Protein AF-A0A2X3IWU1-F1 (afdb_monomer_lite)

Radius of gyration: 14.86 Å; chains: 1; bounding box: 32×25×46 Å

Sequence (106 aa):
MMRVGDLPRRDVPVVTHGDPQLADVSPRALVLDAEGRPQHWQENGQRLAVHIAQESESLRHVYSALLDVPQGVLVRVTAEGHYAGTVDSALLSDALNRHQELHRND

Structure (mmCIF, N/CA/C/O backbone):
data_AF-A0A2X3IWU1-F1
#
_entry.id   AF-A0A2X3IWU1-F1
#
loop_
_atom_site.group_PDB
_atom_site.id
_atom_site.type_symbol
_atom_site.label_atom_id
_atom_site.label_alt_id
_atom_site.label_comp_id
_atom_site.label_asym_id
_atom_site.label_entity_id
_atom_site.label_seq_id
_atom_site.pdbx_PDB_ins_code
_atom_site.Cartn_x
_atom_site.Cartn_y
_atom_site.Cartn_z
_atom_site.occupancy
_atom_site.B_iso_or_equiv
_atom_site.auth_seq_id
_atom_site.auth_comp_id
_atom_site.auth_asym_id
_atom_site.auth_atom_id
_atom_site.pdbx_PDB_model_num
ATOM 1 N N . MET A 1 1 ? 9.029 -6.111 -18.929 1.00 75.69 1 MET A N 1
ATOM 2 C CA . MET A 1 1 ? 7.772 -5.545 -18.389 1.00 75.69 1 MET A CA 1
ATOM 3 C C . MET A 1 1 ? 8.022 -5.237 -16.928 1.00 75.69 1 MET A C 1
ATOM 5 O O . MET A 1 1 ? 8.422 -6.155 -16.224 1.00 75.69 1 MET A O 1
ATOM 9 N N . MET A 1 2 ? 7.866 -3.979 -16.516 1.00 87.81 2 MET A N 1
ATOM 10 C CA . MET A 1 2 ? 8.145 -3.554 -15.141 1.00 87.81 2 MET A CA 1
ATOM 11 C C . MET A 1 2 ? 7.125 -4.156 -14.165 1.00 87.81 2 MET A C 1
ATOM 13 O O . MET A 1 2 ? 5.930 -4.272 -14.481 1.00 87.81 2 MET A O 1
ATOM 17 N N . ARG A 1 3 ? 7.618 -4.560 -13.000 1.00 93.88 3 ARG A N 1
ATOM 18 C CA . ARG A 1 3 ? 6.873 -5.178 -11.906 1.00 93.88 3 ARG A CA 1
ATOM 19 C C . ARG A 1 3 ? 6.784 -4.235 -10.715 1.00 93.88 3 ARG A C 1
ATOM 21 O O . ARG A 1 3 ? 7.515 -3.256 -10.613 1.00 93.88 3 ARG A O 1
ATOM 28 N N . VAL A 1 4 ? 5.895 -4.557 -9.789 1.00 94.25 4 VAL A N 1
ATOM 29 C CA . VAL A 1 4 ? 5.702 -3.804 -8.541 1.00 94.25 4 VAL A CA 1
ATOM 30 C C . VAL A 1 4 ? 6.957 -3.811 -7.664 1.00 94.25 4 VAL A C 1
ATOM 32 O O . VAL A 1 4 ? 7.269 -2.807 -7.020 1.00 94.25 4 VAL A O 1
ATOM 35 N N . GLY A 1 5 ? 7.699 -4.922 -7.653 1.00 93.44 5 GLY A N 1
ATOM 36 C CA . GLY A 1 5 ? 8.978 -5.025 -6.947 1.00 93.44 5 GLY A CA 1
ATOM 37 C C . GLY A 1 5 ? 10.061 -4.081 -7.481 1.00 93.44 5 GLY A C 1
ATOM 38 O O . GLY A 1 5 ? 10.955 -3.710 -6.728 1.00 93.44 5 GLY A O 1
ATOM 39 N N . ASP A 1 6 ? 9.947 -3.623 -8.733 1.00 92.81 6 ASP A N 1
ATOM 40 C CA . ASP A 1 6 ? 10.912 -2.697 -9.344 1.00 92.81 6 ASP A CA 1
ATOM 41 C C . ASP A 1 6 ? 10.695 -1.238 -8.889 1.00 92.81 6 ASP A C 1
ATOM 43 O O . ASP A 1 6 ? 11.529 -0.369 -9.146 1.00 92.81 6 ASP A O 1
ATOM 47 N N . LEU A 1 7 ? 9.569 -0.944 -8.223 1.00 92.69 7 LEU A N 1
ATOM 48 C CA . LEU A 1 7 ? 9.259 0.397 -7.731 1.00 92.69 7 LEU A CA 1
ATOM 49 C C . LEU A 1 7 ? 10.116 0.760 -6.509 1.00 92.69 7 LEU A C 1
ATOM 51 O O . LEU A 1 7 ? 10.365 -0.094 -5.646 1.00 92.69 7 LEU A O 1
ATOM 55 N N . PRO A 1 8 ? 10.500 2.042 -6.352 1.00 92.44 8 PRO A N 1
ATOM 56 C CA . PRO A 1 8 ? 11.143 2.480 -5.127 1.00 92.44 8 PRO A CA 1
ATOM 57 C C . PRO A 1 8 ? 10.201 2.283 -3.936 1.00 92.44 8 PRO A C 1
ATOM 59 O O . PRO A 1 8 ? 8.993 2.504 -4.023 1.00 92.44 8 PRO A O 1
ATOM 62 N N . ARG A 1 9 ? 10.765 1.849 -2.806 1.00 93.06 9 ARG A N 1
ATOM 63 C CA . ARG A 1 9 ? 9.999 1.622 -1.581 1.00 93.06 9 ARG A CA 1
ATOM 64 C C . ARG A 1 9 ? 9.501 2.955 -1.026 1.00 93.06 9 ARG A C 1
ATOM 66 O O . ARG A 1 9 ? 10.302 3.851 -0.765 1.00 93.06 9 ARG A O 1
ATOM 73 N N . ARG A 1 10 ? 8.191 3.054 -0.800 1.00 92.31 10 ARG A N 1
ATOM 74 C CA . ARG A 1 10 ? 7.560 4.170 -0.093 1.00 92.31 10 ARG A CA 1
ATOM 75 C C . ARG A 1 10 ? 6.816 3.648 1.124 1.00 92.31 10 ARG A C 1
ATOM 77 O O . ARG A 1 10 ? 5.870 2.871 0.986 1.00 92.31 10 ARG A O 1
ATOM 84 N N . ASP A 1 11 ? 7.275 4.050 2.301 1.00 91.44 11 ASP A N 1
ATOM 85 C CA . ASP A 1 11 ? 6.690 3.618 3.562 1.00 91.44 11 ASP A CA 1
ATOM 86 C C . ASP A 1 11 ? 5.592 4.562 4.053 1.00 91.44 11 ASP A C 1
ATOM 88 O O . ASP A 1 11 ? 5.591 5.762 3.773 1.00 91.44 11 ASP A O 1
ATOM 92 N N . VAL A 1 12 ? 4.664 3.982 4.805 1.00 90.25 12 VAL A N 1
ATOM 93 C CA . VAL A 1 12 ? 3.633 4.677 5.577 1.00 90.25 12 VAL A CA 1
ATOM 94 C C . VAL A 1 12 ? 3.887 4.458 7.068 1.00 90.25 12 VAL A C 1
ATOM 96 O O . VAL A 1 12 ? 4.636 3.544 7.424 1.00 90.25 12 VAL A O 1
ATOM 99 N N . PRO A 1 13 ? 3.267 5.247 7.959 1.00 90.75 13 PRO A N 1
ATOM 100 C CA . PRO A 1 13 ? 3.242 4.916 9.376 1.00 90.75 13 PRO A CA 1
ATOM 101 C C . PRO A 1 13 ? 2.708 3.494 9.584 1.00 90.75 13 PRO A C 1
ATOM 103 O O . PRO A 1 13 ? 1.642 3.142 9.073 1.00 90.75 13 PRO A O 1
ATOM 106 N N . VAL A 1 14 ? 3.461 2.680 10.319 1.00 89.94 14 VAL A N 1
ATOM 107 C CA . VAL A 1 14 ? 3.140 1.282 10.615 1.00 89.94 14 VAL A CA 1
ATOM 108 C C . VAL A 1 14 ? 2.989 1.114 12.121 1.00 89.94 14 VAL A C 1
ATOM 110 O O . VAL A 1 14 ? 3.800 1.628 12.887 1.00 89.94 14 VAL A O 1
ATOM 113 N N . VAL A 1 15 ? 1.967 0.367 12.530 1.00 88.19 15 VAL A N 1
ATOM 114 C CA . VAL A 1 15 ? 1.745 -0.055 13.913 1.00 88.19 15 VAL A CA 1
ATOM 115 C C . VAL A 1 15 ? 1.802 -1.574 13.961 1.00 88.19 15 VAL A C 1
ATOM 117 O O . VAL A 1 15 ? 1.007 -2.257 13.316 1.00 88.19 15 VAL A O 1
ATOM 120 N N . THR A 1 16 ? 2.731 -2.119 14.736 1.00 83.38 16 THR A N 1
ATOM 121 C CA . THR A 1 16 ? 2.763 -3.559 15.001 1.00 83.38 16 THR A CA 1
ATOM 122 C C . THR A 1 16 ? 1.773 -3.878 16.114 1.00 83.38 16 THR A C 1
ATOM 124 O O . THR A 1 16 ? 1.657 -3.127 17.087 1.00 83.38 16 THR A O 1
ATOM 127 N N . HIS A 1 17 ? 1.046 -4.987 15.981 1.00 67.00 17 HIS A N 1
ATOM 128 C CA . HIS A 1 17 ? 0.122 -5.459 17.009 1.00 67.00 17 HIS A CA 1
ATOM 129 C C . HIS A 1 17 ? 0.820 -5.521 18.384 1.00 67.00 17 HIS A C 1
ATOM 131 O O . HIS A 1 17 ? 1.716 -6.336 18.590 1.00 67.00 17 HIS A O 1
ATOM 137 N N . GLY A 1 18 ? 0.429 -4.636 19.311 1.00 61.75 18 GLY A N 1
ATOM 138 C CA . GLY A 1 18 ? 1.021 -4.532 20.652 1.00 61.75 18 GLY A CA 1
ATOM 139 C C . GLY A 1 18 ? 1.586 -3.158 21.027 1.00 61.75 18 GLY A C 1
ATOM 140 O O . GLY A 1 18 ? 1.849 -2.949 22.209 1.00 61.75 18 GLY A O 1
ATOM 141 N N . ASP A 1 19 ? 1.715 -2.217 20.082 1.00 61.25 19 ASP A N 1
ATOM 142 C CA . ASP A 1 19 ? 2.201 -0.859 20.371 1.00 61.25 19 ASP A CA 1
ATOM 143 C C . ASP A 1 19 ? 1.118 0.217 20.124 1.00 61.25 19 ASP A C 1
ATOM 145 O O . ASP A 1 19 ? 0.913 0.663 18.993 1.00 61.25 19 ASP A O 1
ATOM 149 N N . PRO A 1 20 ? 0.369 0.635 21.161 1.00 54.88 20 PRO A N 1
ATOM 150 C CA . PRO A 1 20 ? -0.726 1.590 21.015 1.00 54.88 20 PRO A CA 1
ATOM 151 C C . PRO A 1 20 ? -0.279 3.049 20.803 1.00 54.88 20 PRO A C 1
ATOM 153 O O . PRO A 1 20 ? -1.136 3.890 20.540 1.00 54.88 20 PRO A O 1
ATOM 156 N N . GLN A 1 21 ? 1.014 3.390 20.911 1.00 57.31 21 GLN A N 1
ATOM 157 C CA . GLN A 1 21 ? 1.442 4.801 20.943 1.00 57.31 21 GLN A CA 1
ATOM 158 C C . GLN A 1 21 ? 1.445 5.507 19.579 1.00 57.31 21 GLN A C 1
ATOM 160 O O . GLN A 1 21 ? 1.260 6.721 19.521 1.00 57.31 21 GLN A O 1
ATOM 165 N N . LEU A 1 22 ? 1.624 4.782 18.472 1.00 54.91 22 LEU A N 1
ATOM 166 C CA . LEU A 1 22 ? 1.728 5.385 17.133 1.00 54.91 22 LEU A CA 1
ATOM 167 C C . LEU A 1 22 ? 0.372 5.727 16.490 1.00 54.91 22 LEU A C 1
ATOM 169 O O . LEU A 1 22 ? 0.328 6.514 15.542 1.00 54.91 22 LEU A O 1
ATOM 173 N N . ALA A 1 23 ? -0.729 5.171 17.003 1.00 54.75 23 ALA A N 1
ATOM 174 C CA . ALA A 1 23 ? -2.065 5.362 16.438 1.00 54.75 23 ALA A CA 1
ATOM 175 C C . ALA A 1 23 ? -2.636 6.778 16.654 1.00 54.75 23 ALA A C 1
ATOM 177 O O . ALA A 1 23 ? -3.525 7.183 15.912 1.00 54.75 23 ALA A O 1
ATOM 178 N N . ASP A 1 24 ? -2.130 7.527 17.640 1.00 55.31 24 ASP A N 1
ATOM 179 C CA . ASP A 1 24 ? -2.710 8.816 18.059 1.00 55.31 24 ASP A CA 1
ATOM 180 C C . ASP A 1 24 ? -2.124 10.029 17.304 1.00 55.31 24 ASP A C 1
ATOM 182 O O . ASP A 1 24 ? -2.674 11.126 17.329 1.00 55.31 24 ASP A O 1
ATOM 186 N N . VAL A 1 25 ? -0.999 9.838 16.603 1.00 59.75 25 VAL A N 1
ATOM 187 C CA . VAL A 1 25 ? -0.234 10.922 15.951 1.00 59.75 25 VAL A CA 1
ATOM 188 C C . VAL A 1 25 ? -0.359 10.940 14.428 1.00 59.75 25 VAL A C 1
ATOM 190 O O . VAL A 1 25 ? -0.067 11.960 13.806 1.00 59.75 25 VAL A O 1
ATOM 193 N N . SER A 1 26 ? -0.779 9.831 13.811 1.00 61.53 26 SER A N 1
ATOM 194 C CA . SER A 1 26 ? -0.909 9.723 12.355 1.00 61.53 26 SER A CA 1
ATOM 195 C C . SER A 1 26 ? -2.380 9.637 11.948 1.00 61.53 26 SER A C 1
ATOM 197 O O . SER A 1 26 ? -3.094 8.786 12.474 1.00 61.53 26 SER A O 1
ATOM 199 N N . PRO A 1 27 ? -2.846 10.438 10.969 1.00 75.44 27 PRO A N 1
ATOM 200 C CA . PRO A 1 27 ? -4.232 10.369 10.500 1.00 75.44 27 PRO A CA 1
ATOM 201 C C . PRO A 1 27 ? -4.576 8.995 9.905 1.00 75.44 27 PRO A C 1
ATOM 203 O O . PRO A 1 27 ? -5.730 8.579 9.958 1.00 75.44 27 PRO A O 1
ATOM 206 N N . ARG A 1 28 ? -3.572 8.274 9.385 1.00 86.94 28 ARG A N 1
ATOM 207 C CA . ARG A 1 28 ? -3.680 6.907 8.871 1.00 86.94 28 ARG A CA 1
ATOM 208 C C . ARG A 1 28 ? -2.412 6.117 9.191 1.00 86.94 28 ARG A C 1
ATOM 210 O O . ARG A 1 28 ? -1.314 6.593 8.905 1.00 86.94 28 ARG A O 1
ATOM 217 N N . ALA A 1 29 ? -2.565 4.901 9.706 1.00 91.12 29 ALA A N 1
ATOM 218 C CA . ALA A 1 29 ? -1.472 3.956 9.923 1.00 91.12 29 ALA A CA 1
ATOM 219 C C . ALA A 1 29 ? -1.846 2.543 9.455 1.00 91.12 29 ALA A C 1
ATOM 221 O O . ALA A 1 29 ? -3.008 2.140 9.529 1.00 91.12 29 ALA A O 1
ATOM 222 N N . LEU A 1 30 ? -0.868 1.788 8.957 1.00 93.88 30 LEU A N 1
ATOM 223 C CA . LEU A 1 30 ? -1.043 0.390 8.577 1.00 93.88 30 LEU A CA 1
ATOM 224 C C . LEU A 1 30 ? -0.769 -0.510 9.782 1.00 93.88 30 LEU A C 1
ATOM 226 O O . LEU A 1 30 ? 0.311 -0.449 10.365 1.00 93.88 30 LEU A O 1
ATOM 230 N N . VAL A 1 31 ? -1.720 -1.370 10.131 1.00 93.50 31 VAL A N 1
ATOM 231 C CA . VAL A 1 31 ? -1.549 -2.345 11.208 1.00 93.50 31 VAL A CA 1
ATOM 232 C C . VAL A 1 31 ? -0.990 -3.643 10.638 1.00 93.50 31 VAL A C 1
ATOM 234 O O . VAL A 1 31 ? -1.575 -4.216 9.713 1.00 93.50 31 VAL A O 1
ATOM 237 N N . LEU A 1 32 ? 0.121 -4.108 11.209 1.00 95.00 32 LEU A N 1
ATOM 238 C CA . LEU A 1 32 ? 0.738 -5.395 10.889 1.00 95.00 32 LEU A CA 1
ATOM 239 C C . LEU A 1 32 ? 0.525 -6.407 12.021 1.00 95.00 32 LEU A C 1
ATOM 241 O O . LEU A 1 32 ? 0.423 -6.030 13.193 1.00 95.00 32 LEU A O 1
ATOM 245 N N . ASP A 1 33 ? 0.478 -7.691 11.672 1.00 93.50 33 ASP A N 1
ATOM 246 C CA . ASP A 1 33 ? 0.585 -8.777 12.653 1.00 93.50 33 ASP A CA 1
ATOM 247 C C . ASP A 1 33 ? 2.028 -8.970 13.158 1.00 93.50 33 ASP A C 1
ATOM 249 O O . ASP A 1 33 ? 2.941 -8.219 12.803 1.00 93.50 33 ASP A O 1
ATOM 253 N N . ALA A 1 34 ? 2.224 -9.956 14.039 1.00 91.56 34 ALA A N 1
ATOM 254 C CA . ALA A 1 34 ? 3.524 -10.253 14.639 1.00 91.56 34 ALA A CA 1
ATOM 255 C C . ALA A 1 34 ? 4.555 -10.729 13.601 1.00 91.56 34 ALA A C 1
ATOM 257 O O . ALA A 1 34 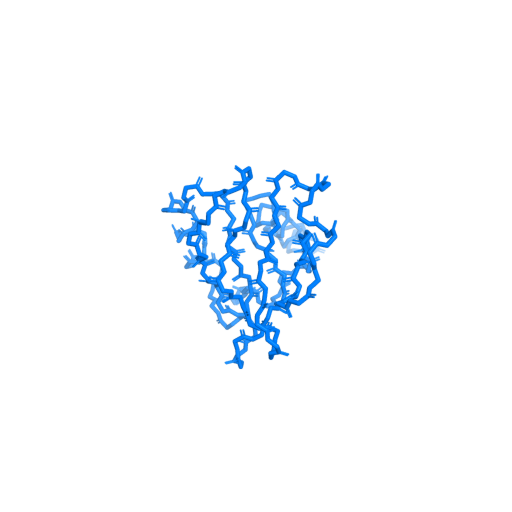? 5.757 -10.545 13.784 1.00 91.56 34 ALA A O 1
ATOM 258 N N . GLU A 1 35 ? 4.082 -11.302 12.499 1.00 93.81 35 GLU A N 1
ATOM 259 C CA . GLU A 1 35 ? 4.879 -11.757 11.370 1.00 93.81 35 GLU A CA 1
ATOM 260 C C . GLU A 1 35 ? 5.193 -10.617 10.385 1.00 93.81 35 GLU A C 1
ATOM 262 O O . GLU A 1 35 ? 5.970 -10.811 9.455 1.00 93.81 35 GLU A O 1
ATOM 267 N N . GLY A 1 36 ? 4.637 -9.416 10.579 1.00 93.94 36 GLY A N 1
ATOM 268 C CA . GLY A 1 36 ? 4.862 -8.260 9.711 1.00 93.94 36 GLY A CA 1
ATOM 269 C C . GLY A 1 36 ? 3.989 -8.248 8.453 1.00 93.94 36 GLY A C 1
ATOM 270 O O . GLY A 1 36 ? 4.345 -7.610 7.457 1.00 93.94 36 GLY A O 1
ATOM 271 N N . ARG A 1 37 ? 2.856 -8.955 8.462 1.00 96.38 37 ARG A N 1
ATOM 272 C CA . ARG A 1 37 ? 1.901 -8.989 7.350 1.00 96.38 37 ARG A CA 1
ATOM 273 C C . ARG A 1 37 ? 0.791 -7.954 7.548 1.00 96.38 37 ARG A C 1
ATOM 275 O O . ARG A 1 37 ? 0.337 -7.752 8.677 1.00 96.38 37 ARG A O 1
ATOM 282 N N . PRO A 1 38 ? 0.326 -7.293 6.474 1.00 96.19 38 PRO A N 1
ATOM 283 C CA . PRO A 1 38 ? -0.734 -6.292 6.564 1.00 96.19 38 PRO A CA 1
ATOM 284 C C . PRO A 1 38 ? -2.070 -6.884 7.016 1.00 96.19 38 PRO A C 1
ATOM 286 O O . PRO A 1 38 ? -2.546 -7.851 6.427 1.00 96.19 38 PRO A O 1
ATOM 289 N N . GLN A 1 39 ? -2.705 -6.265 8.012 1.00 95.38 39 GLN A N 1
ATOM 290 C CA . GLN A 1 39 ? -4.003 -6.698 8.542 1.00 95.38 39 GLN A CA 1
ATOM 291 C C . GLN A 1 39 ? -5.125 -5.717 8.175 1.00 95.38 39 GLN A C 1
ATOM 293 O O . GLN A 1 39 ? -6.115 -6.092 7.550 1.00 95.38 39 GLN A O 1
ATOM 298 N N . HIS A 1 40 ? -4.987 -4.449 8.564 1.00 93.81 40 HIS A N 1
ATOM 299 C CA . HIS A 1 40 ? -5.963 -3.395 8.275 1.00 93.81 40 HIS A CA 1
ATOM 300 C C . HIS A 1 40 ? -5.309 -2.012 8.340 1.00 93.81 40 HIS A C 1
ATOM 302 O O . HIS A 1 40 ? -4.249 -1.841 8.940 1.00 93.81 40 HIS A O 1
ATOM 308 N N . TRP A 1 41 ? -5.959 -1.010 7.761 1.00 93.25 41 TRP A N 1
ATOM 309 C CA . TRP A 1 41 ? -5.633 0.387 8.031 1.00 93.25 41 TRP A CA 1
ATOM 310 C C . TRP A 1 41 ? -6.376 0.862 9.274 1.00 93.25 41 TRP A C 1
ATOM 312 O O . TRP A 1 41 ? -7.545 0.524 9.462 1.00 93.25 41 TRP A O 1
ATOM 322 N N . GLN A 1 42 ? -5.720 1.680 10.085 1.00 91.06 42 GLN A N 1
ATOM 323 C CA . GLN A 1 42 ? -6.335 2.449 11.154 1.00 91.06 42 GLN A CA 1
ATOM 324 C C . GLN A 1 42 ? -6.344 3.923 10.751 1.00 91.06 42 GLN A C 1
ATOM 326 O O . GLN A 1 42 ? -5.290 4.511 10.526 1.00 91.06 42 GLN A O 1
ATOM 331 N N . GLU A 1 43 ? -7.530 4.509 10.633 1.00 87.75 43 GLU A N 1
ATOM 332 C CA . GLU A 1 43 ? -7.721 5.907 10.240 1.00 87.75 43 GLU A CA 1
ATOM 333 C C . GLU A 1 43 ? -8.853 6.504 11.071 1.00 87.75 43 GLU A C 1
ATOM 335 O O . GLU A 1 43 ? -9.960 5.972 11.075 1.00 87.75 43 GLU A O 1
ATOM 340 N N . ASN A 1 44 ? -8.579 7.584 11.809 1.00 85.06 44 ASN A N 1
ATOM 341 C CA . ASN A 1 44 ? -9.566 8.280 12.651 1.00 85.06 44 ASN A CA 1
ATOM 342 C C . ASN A 1 44 ? -10.391 7.343 13.568 1.00 85.06 44 ASN A C 1
ATOM 344 O O . ASN A 1 44 ? -11.603 7.497 13.717 1.00 85.06 44 ASN A O 1
ATOM 348 N N . GLY A 1 45 ? -9.746 6.324 14.148 1.00 81.25 45 GLY A N 1
ATOM 349 C CA . GLY A 1 45 ? -10.399 5.323 15.005 1.00 81.25 45 GLY A CA 1
ATOM 350 C C . GLY A 1 45 ? -11.207 4.247 14.263 1.00 81.25 45 GLY A C 1
ATOM 351 O O . GLY A 1 45 ? -11.761 3.355 14.904 1.00 81.25 45 GLY A O 1
ATOM 352 N N . GLN A 1 46 ? -11.258 4.284 12.931 1.00 87.00 46 GLN A N 1
ATOM 353 C CA . GLN A 1 46 ? -11.902 3.271 12.097 1.00 87.00 46 GLN A CA 1
ATOM 354 C C . GLN A 1 46 ? -10.887 2.263 11.553 1.00 87.00 46 GLN A C 1
ATOM 356 O O . GLN A 1 46 ? -9.730 2.597 11.293 1.00 87.00 46 GLN A O 1
ATOM 361 N N . ARG A 1 47 ? -11.342 1.019 11.358 1.00 90.94 47 ARG A N 1
ATOM 362 C CA . ARG A 1 47 ? -10.582 -0.029 10.667 1.00 90.94 47 ARG A CA 1
ATOM 363 C C . ARG A 1 47 ? -11.030 -0.107 9.214 1.00 90.94 47 ARG A C 1
ATOM 365 O O . ARG A 1 47 ? -12.213 -0.331 8.964 1.00 90.94 47 ARG A O 1
ATOM 372 N N . LEU A 1 48 ? -10.101 0.037 8.274 1.00 92.00 48 LEU A N 1
ATOM 373 C CA . LEU A 1 48 ? -10.373 -0.065 6.838 1.00 92.00 48 LEU A CA 1
ATOM 374 C C . LEU A 1 48 ? -9.654 -1.274 6.234 1.00 92.00 48 LEU A C 1
ATOM 376 O O . LEU A 1 48 ? -8.579 -1.672 6.687 1.00 92.00 48 LEU A O 1
ATOM 380 N N . ALA A 1 49 ? -10.251 -1.844 5.189 1.00 93.44 49 ALA A N 1
ATOM 381 C CA . ALA A 1 49 ? -9.681 -2.976 4.471 1.00 93.44 49 ALA A CA 1
ATOM 382 C C . ALA A 1 49 ? -8.357 -2.605 3.789 1.00 93.44 49 ALA A C 1
ATOM 384 O O . ALA A 1 49 ? -8.210 -1.512 3.237 1.00 93.44 49 ALA A O 1
ATOM 385 N N . VAL A 1 50 ? -7.407 -3.538 3.807 1.00 94.62 50 VAL A N 1
ATOM 386 C CA . VAL A 1 50 ? -6.143 -3.419 3.078 1.00 94.62 50 VAL A CA 1
ATOM 387 C C . VAL A 1 50 ? -6.292 -4.075 1.714 1.00 94.62 50 VAL A C 1
ATOM 389 O O . VAL A 1 50 ? -6.679 -5.236 1.613 1.00 94.62 50 VAL A O 1
ATOM 392 N N . HIS A 1 51 ? -5.943 -3.330 0.672 1.00 95.88 51 HIS A N 1
ATOM 393 C CA . HIS A 1 51 ? -5.817 -3.848 -0.682 1.00 95.88 51 HIS A CA 1
ATOM 394 C C . HIS A 1 51 ? -4.336 -4.084 -0.971 1.00 95.88 51 HIS A C 1
ATOM 396 O O . HIS A 1 51 ? -3.509 -3.200 -0.738 1.00 95.88 51 HIS A O 1
ATOM 402 N N . ILE A 1 52 ? -4.005 -5.291 -1.420 1.00 96.00 52 ILE A N 1
ATOM 403 C CA . ILE A 1 52 ? -2.629 -5.782 -1.520 1.00 96.00 52 ILE A CA 1
ATOM 404 C C . ILE A 1 52 ? -2.202 -5.846 -2.985 1.00 96.00 52 ILE A C 1
ATOM 406 O O . ILE A 1 52 ? -2.992 -6.235 -3.839 1.00 96.00 52 ILE A O 1
ATOM 410 N N . ALA A 1 53 ? -0.939 -5.515 -3.239 1.00 96.62 53 ALA A N 1
ATOM 411 C CA . ALA A 1 53 ? -0.239 -5.796 -4.482 1.00 96.62 53 ALA A CA 1
ATOM 412 C C . ALA A 1 53 ? 1.007 -6.648 -4.194 1.00 96.62 53 ALA A C 1
ATOM 414 O O . ALA A 1 53 ? 1.820 -6.288 -3.338 1.00 96.62 53 ALA A O 1
ATOM 415 N N . GLN A 1 54 ? 1.188 -7.758 -4.904 1.00 97.31 54 GLN A N 1
ATOM 416 C CA . GLN A 1 54 ? 2.403 -8.567 -4.785 1.00 97.31 54 GLN A CA 1
ATOM 417 C C . GLN A 1 54 ? 3.528 -7.983 -5.641 1.00 97.31 54 GLN A C 1
ATOM 419 O O . GLN A 1 54 ? 3.309 -7.522 -6.759 1.00 97.31 54 GLN A O 1
ATOM 424 N N . GLU A 1 55 ? 4.769 -8.076 -5.165 1.00 96.19 55 GLU A N 1
ATOM 425 C CA . GLU A 1 55 ? 5.953 -7.618 -5.911 1.00 96.19 55 GLU A CA 1
ATOM 426 C C . GLU A 1 55 ? 6.110 -8.262 -7.299 1.00 96.19 55 GLU A C 1
ATOM 428 O O . GLU A 1 55 ? 6.701 -7.664 -8.202 1.00 96.19 55 GLU A O 1
ATOM 433 N N . SER A 1 56 ? 5.565 -9.467 -7.480 1.00 95.81 56 SER A N 1
ATOM 434 C CA . SER A 1 56 ? 5.584 -10.212 -8.740 1.00 95.81 56 SER A CA 1
ATOM 435 C C . SER A 1 56 ? 4.612 -9.665 -9.792 1.00 95.81 56 SER A C 1
ATOM 437 O O . SER A 1 56 ? 4.778 -9.960 -10.981 1.00 95.81 56 SER A O 1
ATOM 439 N N . GLU A 1 57 ? 3.622 -8.867 -9.386 1.00 95.75 57 GLU A N 1
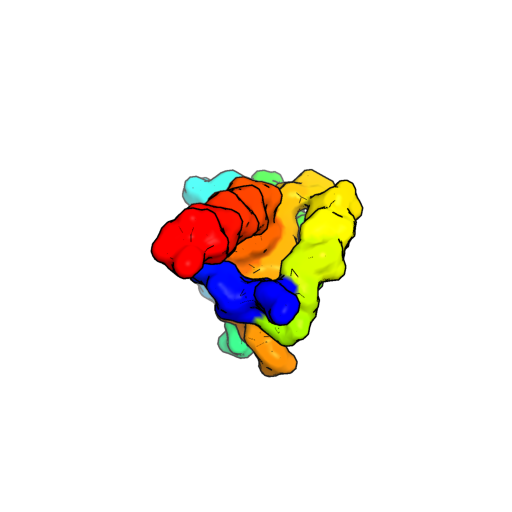ATOM 440 C CA . GLU A 1 57 ? 2.591 -8.353 -10.278 1.00 95.75 57 GLU A CA 1
ATOM 441 C C . GLU A 1 57 ? 3.142 -7.300 -11.236 1.00 95.75 57 GLU A C 1
ATOM 443 O O . GLU A 1 57 ? 4.090 -6.562 -10.958 1.00 95.75 57 GLU A O 1
ATOM 448 N N . SER A 1 58 ? 2.521 -7.225 -12.411 1.00 94.19 58 SER A N 1
ATOM 449 C CA . SER A 1 58 ? 2.863 -6.202 -13.392 1.00 94.19 58 SER A CA 1
ATOM 450 C C . SER A 1 58 ? 2.312 -4.836 -12.986 1.00 94.19 58 SER A C 1
ATOM 452 O O . SER A 1 58 ? 1.193 -4.746 -12.475 1.00 94.19 58 SER A O 1
ATOM 454 N N . LEU A 1 59 ? 3.027 -3.757 -13.324 1.00 92.12 59 LEU A N 1
ATOM 455 C CA . LEU A 1 59 ? 2.533 -2.398 -13.056 1.00 92.12 59 LEU A CA 1
ATOM 456 C C . LEU A 1 59 ? 1.180 -2.105 -13.711 1.00 92.12 59 LEU A C 1
ATOM 458 O O . LEU A 1 59 ? 0.366 -1.390 -13.140 1.00 92.12 59 LEU A O 1
ATOM 462 N N . ARG A 1 60 ? 0.905 -2.688 -14.884 1.00 90.75 60 ARG A N 1
ATOM 463 C CA . ARG A 1 60 ? -0.390 -2.541 -15.563 1.00 90.75 60 ARG A CA 1
ATOM 464 C C . ARG A 1 60 ? -1.542 -3.079 -14.713 1.00 90.75 60 ARG A C 1
ATOM 466 O O . ARG A 1 60 ? -2.596 -2.455 -14.660 1.00 90.75 60 ARG A O 1
ATOM 473 N N . HIS A 1 61 ? -1.345 -4.241 -14.091 1.00 92.19 61 HIS A N 1
ATOM 474 C CA . HIS A 1 61 ? -2.362 -4.859 -13.245 1.00 92.19 61 HIS A CA 1
ATOM 475 C C . HIS A 1 61 ? -2.634 -3.996 -12.011 1.00 92.19 61 HIS A C 1
ATOM 477 O O . HIS A 1 61 ? -3.777 -3.639 -11.747 1.00 92.19 61 HIS A O 1
ATOM 483 N N . VAL A 1 62 ? -1.568 -3.571 -11.333 1.00 93.00 62 VAL A N 1
ATOM 484 C CA . VAL A 1 62 ? -1.647 -2.742 -10.124 1.00 93.00 62 VAL A CA 1
ATOM 485 C C . VAL A 1 62 ? -2.231 -1.363 -10.389 1.00 93.00 62 VAL A C 1
ATOM 487 O O . VAL A 1 62 ? -3.027 -0.884 -9.590 1.00 93.00 62 VAL A O 1
ATOM 490 N N . TYR A 1 63 ? -1.914 -0.744 -11.527 1.00 91.00 63 TYR A N 1
ATOM 491 C CA . TYR A 1 63 ? -2.538 0.518 -11.917 1.00 91.00 63 TYR A CA 1
ATOM 492 C C . TYR A 1 63 ? -4.054 0.369 -12.088 1.00 91.00 63 TYR A C 1
ATOM 494 O O . TYR A 1 63 ? -4.801 1.220 -11.622 1.00 91.00 63 TYR A O 1
ATOM 502 N N . SER A 1 64 ? -4.511 -0.727 -12.707 1.00 91.69 64 SER A N 1
ATOM 503 C CA . SER A 1 64 ? -5.945 -1.015 -12.820 1.00 91.69 64 SER A CA 1
ATOM 504 C C . SER A 1 64 ? -6.577 -1.235 -11.450 1.00 91.69 64 SER A C 1
ATOM 506 O O . SER A 1 64 ? -7.609 -0.640 -11.174 1.00 91.69 64 SER A O 1
ATOM 508 N N . ALA A 1 65 ? -5.947 -2.042 -10.590 1.00 91.81 65 ALA A N 1
ATOM 509 C CA . ALA A 1 65 ? -6.453 -2.312 -9.248 1.00 91.81 65 ALA A CA 1
ATOM 510 C C . ALA A 1 65 ? -6.565 -1.030 -8.411 1.00 91.81 65 ALA A C 1
ATOM 512 O O . ALA A 1 65 ? -7.527 -0.862 -7.674 1.00 91.81 65 ALA A O 1
ATOM 513 N N . LEU A 1 66 ? -5.620 -0.095 -8.555 1.00 92.25 66 LEU A N 1
ATOM 514 C CA . LEU A 1 66 ? -5.621 1.169 -7.819 1.00 92.25 66 LEU A CA 1
ATOM 515 C C . LEU A 1 66 ? -6.852 2.039 -8.120 1.00 92.25 66 LEU A C 1
ATOM 517 O O . LEU A 1 66 ? -7.296 2.773 -7.239 1.00 92.25 66 LEU A O 1
ATOM 521 N N . LEU A 1 67 ? -7.417 1.948 -9.3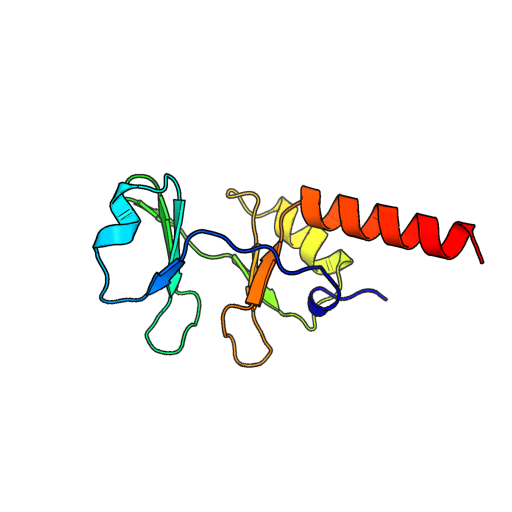30 1.00 89.56 67 LEU A N 1
ATOM 522 C CA . LEU A 1 67 ? -8.636 2.676 -9.706 1.00 89.56 67 LEU A CA 1
ATOM 523 C C . LEU A 1 67 ? -9.861 2.231 -8.896 1.00 89.56 67 LEU A C 1
ATOM 525 O O . LEU A 1 67 ? -10.786 3.019 -8.712 1.00 89.56 67 LEU A O 1
ATOM 529 N N . ASP A 1 68 ? -9.840 0.998 -8.390 1.00 90.75 68 ASP A N 1
ATOM 530 C CA . ASP A 1 68 ? -10.925 0.406 -7.611 1.00 90.75 68 ASP A CA 1
ATOM 531 C C . ASP A 1 68 ? -10.725 0.577 -6.092 1.00 90.75 68 ASP A C 1
ATOM 533 O O . ASP A 1 68 ? -11.599 0.207 -5.310 1.00 90.75 68 ASP A O 1
ATOM 537 N N . VAL A 1 69 ? -9.591 1.143 -5.650 1.00 91.00 69 VAL A N 1
ATOM 538 C CA . VAL A 1 69 ? -9.242 1.283 -4.227 1.00 91.00 69 VAL A CA 1
ATOM 539 C C . VAL A 1 69 ? -9.659 2.659 -3.695 1.00 91.00 69 VAL A C 1
ATOM 541 O O . VAL A 1 69 ? -9.013 3.660 -4.016 1.00 91.00 69 VAL A O 1
ATOM 544 N N . PRO A 1 70 ? -10.654 2.746 -2.787 1.00 85.44 70 PRO A N 1
ATOM 545 C CA . PRO A 1 70 ? -11.132 4.027 -2.257 1.00 85.44 70 PRO A CA 1
ATOM 546 C C . PRO A 1 70 ? -10.053 4.839 -1.536 1.00 85.44 70 PRO A C 1
ATOM 548 O O . PRO A 1 70 ? -10.099 6.065 -1.500 1.00 85.44 70 PRO A O 1
ATOM 551 N N . GLN A 1 71 ? -9.076 4.155 -0.939 1.00 86.00 71 GLN A N 1
ATOM 552 C CA . GLN A 1 71 ? -7.993 4.774 -0.180 1.00 86.00 71 GLN A CA 1
ATOM 553 C C . GLN A 1 71 ? -6.906 5.389 -1.072 1.00 86.00 71 GLN A C 1
ATOM 555 O O . GLN A 1 71 ? -6.041 6.086 -0.536 1.00 86.00 71 GLN A O 1
ATOM 560 N N . GLY A 1 72 ? -6.922 5.108 -2.383 1.00 90.38 72 GLY A N 1
ATOM 561 C CA . GLY A 1 72 ? -5.917 5.568 -3.344 1.00 90.38 72 GLY A CA 1
ATOM 562 C C . GLY A 1 72 ? -4.513 4.999 -3.115 1.00 90.38 72 GLY A C 1
ATOM 563 O O . GLY A 1 72 ? -3.543 5.552 -3.630 1.00 90.38 72 GLY A O 1
ATOM 564 N N . VAL A 1 73 ? -4.392 3.926 -2.326 1.00 93.44 73 VAL A N 1
ATOM 565 C CA . VAL A 1 73 ? -3.114 3.302 -1.974 1.00 93.44 73 VAL A CA 1
ATOM 566 C C . VAL A 1 73 ? -3.256 1.787 -1.852 1.00 93.44 73 VAL A C 1
ATOM 568 O O . VAL A 1 73 ? -4.150 1.280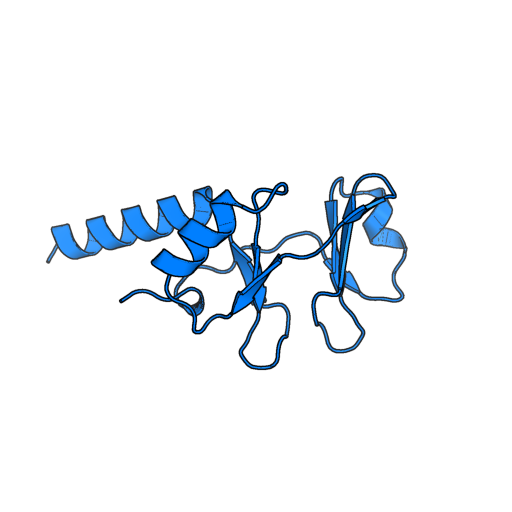 -1.175 1.00 93.44 73 VAL A O 1
ATOM 571 N N . LEU A 1 74 ? -2.340 1.068 -2.491 1.00 96.19 74 LEU A N 1
ATOM 572 C CA . LEU A 1 74 ? -2.153 -0.372 -2.360 1.00 96.19 74 LEU A CA 1
ATOM 573 C C . LEU A 1 74 ? -0.983 -0.657 -1.420 1.00 96.19 74 LEU A C 1
ATOM 575 O O . LEU A 1 74 ? 0.016 0.063 -1.413 1.00 96.19 74 LEU A O 1
ATOM 579 N N . VAL A 1 75 ? -1.082 -1.729 -0.641 1.00 96.94 75 VAL A N 1
ATOM 580 C CA . VAL A 1 75 ? 0.024 -2.217 0.184 1.00 96.94 75 VAL A CA 1
ATOM 581 C C . VAL A 1 75 ? 0.839 -3.215 -0.623 1.00 96.94 75 VAL A C 1
ATOM 583 O O . VAL A 1 75 ? 0.325 -4.251 -1.039 1.00 96.94 75 VAL A O 1
ATOM 586 N N . ARG A 1 76 ? 2.118 -2.908 -0.836 1.00 97.38 76 ARG A N 1
ATOM 587 C CA . ARG A 1 76 ? 3.059 -3.816 -1.484 1.00 97.38 76 ARG A CA 1
ATOM 588 C C . ARG A 1 76 ? 3.467 -4.903 -0.502 1.00 97.38 76 ARG A C 1
ATOM 590 O O . ARG A 1 76 ? 3.877 -4.586 0.616 1.00 97.38 76 ARG A O 1
ATOM 597 N N . VAL A 1 77 ? 3.421 -6.158 -0.935 1.00 98.06 77 VAL A N 1
ATOM 598 C CA . VAL A 1 77 ? 3.907 -7.294 -0.146 1.00 98.06 77 VAL A CA 1
ATOM 599 C C . VAL A 1 77 ? 4.912 -8.148 -0.907 1.00 98.06 77 VAL A C 1
ATOM 601 O O . VAL A 1 77 ? 4.830 -8.278 -2.132 1.00 98.06 77 VAL A O 1
ATOM 604 N N . THR A 1 78 ? 5.832 -8.758 -0.159 1.00 97.31 78 THR A N 1
ATOM 605 C CA . THR A 1 78 ? 6.738 -9.789 -0.681 1.00 97.31 78 THR A CA 1
ATOM 606 C C . THR A 1 78 ? 5.961 -11.046 -1.085 1.00 97.31 78 THR A C 1
ATOM 608 O O . THR A 1 78 ? 4.767 -11.180 -0.800 1.00 97.31 78 THR A O 1
ATOM 611 N N . ALA A 1 79 ? 6.639 -12.013 -1.709 1.00 95.38 79 ALA A N 1
ATOM 612 C CA . ALA A 1 79 ? 6.041 -13.307 -2.053 1.00 95.38 79 ALA A CA 1
ATOM 613 C C . ALA A 1 79 ? 5.509 -14.075 -0.823 1.00 95.38 79 ALA A C 1
ATOM 615 O O . ALA A 1 79 ? 4.55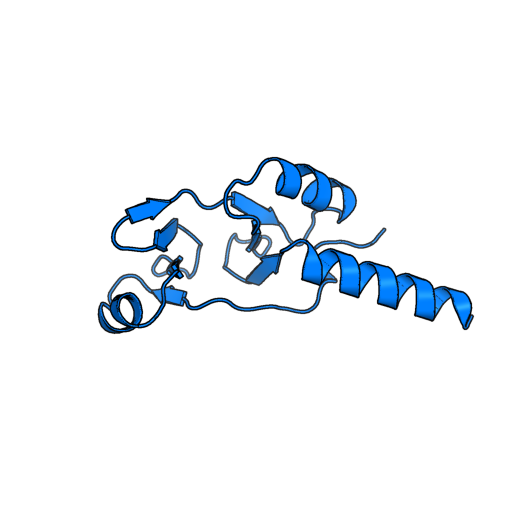3 -14.840 -0.925 1.00 95.38 79 ALA A O 1
ATOM 616 N N . GLU A 1 80 ? 6.096 -13.841 0.349 1.00 96.38 80 GLU A N 1
ATOM 617 C CA . GLU A 1 80 ? 5.712 -14.441 1.630 1.00 96.38 80 GLU A CA 1
ATOM 618 C C . GLU A 1 80 ? 4.587 -13.666 2.342 1.00 96.38 80 GLU A C 1
ATOM 620 O O . GLU A 1 80 ? 4.132 -14.077 3.412 1.00 96.38 80 GLU A O 1
ATOM 625 N N . GLY A 1 81 ? 4.129 -12.552 1.758 1.00 96.56 81 GLY A N 1
ATOM 626 C CA . GLY A 1 81 ? 3.052 -11.715 2.287 1.00 96.56 81 GLY A CA 1
ATOM 627 C C . GLY A 1 81 ? 3.497 -10.652 3.296 1.00 96.56 81 GLY A C 1
ATOM 628 O O . GLY A 1 81 ? 2.643 -10.013 3.911 1.00 96.56 81 GLY A O 1
ATOM 629 N N . HIS A 1 82 ? 4.802 -10.441 3.479 1.00 97.00 82 HIS A N 1
ATOM 630 C CA . HIS A 1 82 ? 5.312 -9.414 4.388 1.00 97.00 82 HIS A CA 1
ATOM 631 C C . HIS A 1 82 ? 5.183 -8.023 3.781 1.00 97.00 82 HIS A C 1
ATOM 633 O O . HIS A 1 82 ? 5.349 -7.846 2.575 1.00 97.00 82 HIS A O 1
ATOM 639 N N . TYR A 1 83 ? 4.933 -7.025 4.624 1.00 96.94 83 TYR A N 1
ATOM 640 C CA . TYR A 1 83 ? 4.885 -5.633 4.201 1.00 96.94 83 TYR A CA 1
ATOM 641 C C . TYR A 1 83 ? 6.210 -5.190 3.560 1.00 96.94 83 TYR A C 1
ATOM 643 O O . TYR A 1 83 ? 7.280 -5.265 4.167 1.00 96.94 83 TYR A O 1
ATOM 651 N N . ALA A 1 84 ? 6.122 -4.680 2.333 1.00 96.75 84 ALA A N 1
ATOM 652 C CA . ALA A 1 84 ? 7.261 -4.251 1.529 1.00 96.75 84 ALA A CA 1
ATOM 653 C C . ALA A 1 84 ? 7.147 -2.792 1.056 1.00 96.75 84 ALA A C 1
ATOM 655 O O . ALA A 1 84 ? 7.948 -2.356 0.228 1.00 96.75 84 ALA A O 1
ATOM 656 N N . GLY A 1 85 ? 6.169 -2.031 1.551 1.00 96.25 85 GLY A N 1
ATOM 657 C CA . GLY A 1 85 ? 5.922 -0.640 1.170 1.00 96.25 85 GLY A CA 1
ATOM 658 C C . GLY A 1 85 ? 4.494 -0.409 0.685 1.00 96.25 85 GLY A C 1
ATOM 659 O O . GLY A 1 85 ? 3.606 -1.241 0.856 1.00 96.25 85 GLY A O 1
ATOM 660 N N . THR A 1 86 ? 4.274 0.727 0.038 1.00 96.19 86 THR A N 1
ATOM 661 C CA . THR A 1 86 ? 2.984 1.104 -0.545 1.00 96.19 86 THR A CA 1
ATOM 662 C C . THR A 1 86 ? 3.135 1.579 -1.980 1.00 96.19 86 THR A C 1
ATOM 664 O O . THR A 1 86 ? 4.218 1.981 -2.405 1.00 96.19 86 THR A O 1
ATOM 667 N N . VAL A 1 87 ? 2.037 1.507 -2.727 1.00 95.75 87 VAL A N 1
ATOM 668 C CA . VAL A 1 87 ? 1.940 1.958 -4.111 1.00 95.75 87 VAL A CA 1
ATOM 669 C C . VAL A 1 87 ? 0.739 2.881 -4.245 1.00 95.75 87 VAL A C 1
ATOM 671 O O . VAL A 1 87 ? -0.398 2.467 -4.027 1.00 95.75 87 VAL A O 1
ATOM 674 N N . ASP A 1 88 ? 0.999 4.128 -4.621 1.00 94.50 88 ASP A N 1
ATOM 675 C CA . ASP A 1 88 ? -0.007 5.125 -4.977 1.00 94.50 88 ASP A CA 1
ATOM 676 C C . ASP A 1 88 ? 0.189 5.584 -6.434 1.00 94.50 88 ASP A C 1
ATOM 678 O O . ASP A 1 88 ? 1.136 5.191 -7.129 1.00 94.50 88 ASP A O 1
ATOM 682 N N . SER A 1 89 ? -0.734 6.407 -6.929 1.00 91.69 89 SER A N 1
ATOM 683 C CA . SER A 1 89 ? -0.705 6.880 -8.316 1.00 91.69 89 SER A CA 1
ATOM 684 C C . SER A 1 89 ? 0.501 7.779 -8.601 1.00 91.69 89 SER A C 1
ATOM 686 O O . SER A 1 89 ? 1.006 7.776 -9.726 1.00 91.69 89 SER A O 1
ATOM 688 N N . ALA A 1 90 ? 0.992 8.510 -7.596 1.00 92.12 90 ALA A N 1
ATOM 689 C CA . ALA A 1 90 ? 2.163 9.371 -7.717 1.00 92.12 90 ALA A CA 1
ATOM 690 C C . ALA A 1 90 ? 3.436 8.541 -7.923 1.00 92.12 90 ALA A C 1
ATOM 692 O O . ALA A 1 90 ? 4.176 8.787 -8.870 1.00 92.12 90 ALA A O 1
ATOM 693 N N . LEU A 1 91 ? 3.640 7.499 -7.112 1.00 93.19 91 LEU A N 1
ATOM 694 C CA . LEU A 1 91 ? 4.765 6.575 -7.238 1.00 93.19 91 LEU A CA 1
ATOM 695 C C . LEU A 1 91 ? 4.783 5.889 -8.607 1.00 93.19 91 LEU A C 1
ATOM 697 O O . LEU A 1 91 ? 5.837 5.793 -9.237 1.00 93.19 91 LEU A O 1
ATOM 701 N N . LEU A 1 92 ? 3.620 5.423 -9.073 1.00 90.12 92 LEU A N 1
ATOM 702 C CA . LEU A 1 92 ? 3.498 4.804 -10.394 1.00 90.12 92 LEU A CA 1
ATOM 703 C C . LEU A 1 92 ? 3.835 5.797 -11.511 1.00 90.12 92 LEU A C 1
ATOM 705 O O . LEU A 1 92 ? 4.571 5.449 -12.433 1.00 90.12 92 LEU A O 1
ATOM 709 N N . SER A 1 93 ? 3.333 7.029 -11.417 1.00 89.56 93 SER A N 1
ATOM 710 C CA . SER A 1 93 ? 3.600 8.078 -12.409 1.00 89.56 93 SER A CA 1
ATOM 711 C C . SER A 1 93 ? 5.086 8.439 -12.453 1.00 89.56 93 SER A C 1
ATOM 713 O O . SER A 1 93 ? 5.678 8.469 -13.531 1.00 89.56 93 SER A O 1
ATOM 715 N N . ASP A 1 94 ? 5.716 8.626 -11.292 1.00 90.56 94 ASP A N 1
ATOM 716 C CA . ASP A 1 94 ? 7.144 8.933 -11.178 1.00 90.56 94 ASP A CA 1
ATOM 717 C C . ASP A 1 94 ? 8.019 7.812 -11.750 1.00 90.56 94 ASP A C 1
ATOM 719 O O . ASP A 1 94 ? 8.979 8.077 -12.478 1.00 90.56 94 ASP A O 1
ATOM 723 N N . ALA A 1 95 ? 7.690 6.550 -11.457 1.00 88.44 95 ALA A N 1
ATOM 724 C CA . ALA A 1 95 ? 8.434 5.403 -11.970 1.00 88.44 95 ALA A CA 1
ATOM 725 C C . ALA A 1 95 ? 8.322 5.275 -13.497 1.00 88.44 95 ALA A C 1
ATOM 727 O O . ALA A 1 95 ? 9.324 5.023 -14.170 1.00 88.44 95 ALA A O 1
ATOM 728 N N . LEU A 1 96 ? 7.127 5.494 -14.055 1.00 85.25 96 LEU A N 1
ATOM 729 C CA . LEU A 1 96 ? 6.906 5.468 -15.502 1.00 85.25 96 LEU A CA 1
ATOM 730 C C . LEU A 1 96 ? 7.638 6.612 -16.211 1.00 85.25 96 LEU A C 1
ATOM 732 O O . LEU A 1 96 ? 8.276 6.368 -17.235 1.00 85.25 96 LEU A O 1
ATOM 736 N N . ASN A 1 97 ? 7.611 7.824 -15.650 1.00 87.38 97 ASN A N 1
ATOM 737 C CA . ASN A 1 97 ? 8.336 8.973 -16.197 1.00 87.38 97 ASN A CA 1
ATOM 738 C C . ASN A 1 97 ? 9.848 8.707 -16.234 1.00 87.38 97 ASN A C 1
ATOM 740 O O . ASN A 1 97 ? 10.476 8.850 -17.281 1.00 87.38 97 ASN A O 1
ATOM 744 N N . ARG A 1 98 ? 10.4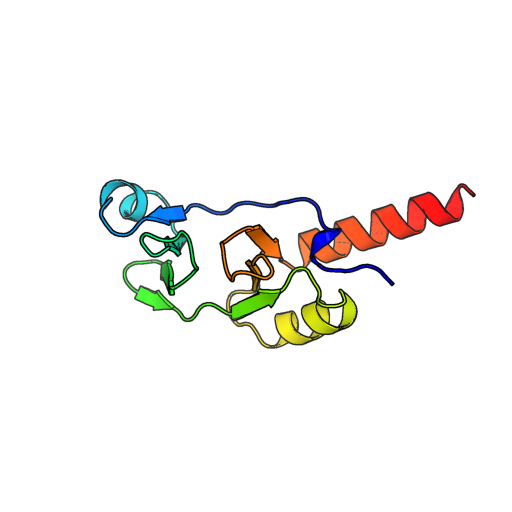27 8.209 -15.132 1.00 85.19 98 ARG A N 1
ATOM 745 C CA . ARG A 1 98 ? 11.855 7.839 -15.080 1.00 85.19 98 ARG A CA 1
ATOM 746 C C . ARG A 1 98 ? 12.212 6.744 -16.081 1.00 85.19 98 ARG A C 1
ATOM 748 O O . ARG A 1 98 ? 13.271 6.788 -16.699 1.00 85.19 98 ARG A O 1
ATOM 755 N N . HIS A 1 99 ? 11.335 5.758 -16.258 1.00 83.25 99 HIS A N 1
ATOM 756 C CA . HIS A 1 99 ? 11.553 4.696 -17.235 1.00 83.25 99 HIS A CA 1
ATOM 757 C C . HIS A 1 99 ? 11.584 5.237 -18.672 1.00 83.25 99 HIS A C 1
ATOM 759 O O . HIS A 1 99 ? 12.435 4.833 -19.462 1.00 83.25 99 HIS A O 1
ATOM 765 N N . GLN A 1 100 ? 10.701 6.185 -19.001 1.00 81.75 100 GLN A N 1
ATOM 766 C CA . GLN A 1 100 ? 10.694 6.852 -20.306 1.00 81.75 100 GLN A CA 1
ATOM 767 C C . GLN A 1 100 ? 11.953 7.696 -20.540 1.00 81.75 100 GLN A C 1
ATOM 769 O O . GLN A 1 100 ? 12.488 7.686 -21.646 1.00 81.75 100 GLN A O 1
ATOM 774 N N . GLU A 1 101 ? 12.442 8.404 -19.520 1.00 81.19 101 GLU A N 1
ATOM 775 C CA . GLU A 1 101 ? 13.674 9.200 -19.609 1.00 81.19 101 GLU A CA 1
ATOM 776 C C . GLU A 1 101 ? 14.907 8.337 -19.890 1.00 81.19 101 GLU A C 1
ATOM 778 O O . GLU A 1 101 ? 15.729 8.706 -20.727 1.00 81.19 101 GLU A O 1
ATOM 783 N N . LEU A 1 102 ? 15.021 7.173 -19.241 1.00 77.94 102 LEU A N 1
ATOM 784 C CA . LEU A 1 102 ? 16.119 6.230 -19.480 1.00 77.94 102 LEU A CA 1
ATOM 785 C C . LEU A 1 102 ? 16.130 5.744 -20.934 1.00 77.94 102 LEU A C 1
ATOM 787 O O . LEU A 1 102 ? 17.152 5.841 -21.599 1.00 77.94 102 LEU A O 1
ATOM 791 N N . HIS A 1 103 ? 14.975 5.329 -21.455 1.00 73.50 103 HIS A N 1
ATOM 792 C CA . HIS A 1 103 ? 14.850 4.857 -22.837 1.00 73.50 103 HIS A CA 1
ATOM 793 C C . HIS A 1 103 ? 14.965 5.953 -23.902 1.00 73.50 103 HIS A C 1
ATOM 795 O O . HIS A 1 103 ? 15.126 5.641 -25.076 1.00 73.50 103 HIS A O 1
ATOM 801 N N . ARG A 1 104 ? 14.842 7.229 -23.527 1.00 73.25 104 ARG A N 1
ATOM 802 C CA . ARG A 1 104 ? 15.039 8.361 -24.443 1.00 73.25 104 ARG A CA 1
ATOM 803 C C . ARG A 1 104 ? 16.516 8.730 -24.612 1.00 73.25 104 ARG A C 1
ATOM 805 O O . ARG A 1 104 ? 16.854 9.388 -25.592 1.00 73.25 104 ARG A O 1
ATOM 812 N N . ASN A 1 105 ? 17.350 8.364 -23.642 1.00 60.84 105 ASN A N 1
ATOM 813 C CA . ASN A 1 105 ? 18.778 8.673 -23.612 1.00 60.84 105 ASN A CA 1
ATOM 814 C C . ASN A 1 105 ? 19.666 7.495 -24.067 1.00 60.84 105 ASN A C 1
ATOM 816 O O . ASN A 1 105 ? 20.887 7.651 -24.070 1.00 60.84 105 ASN A O 1
ATOM 820 N N . ASP A 1 106 ? 19.059 6.362 -24.433 1.00 57.12 106 ASP A N 1
ATOM 821 C CA . ASP A 1 106 ? 19.668 5.234 -25.162 1.00 57.12 106 ASP A CA 1
ATOM 822 C C . ASP A 1 106 ? 19.488 5.411 -26.681 1.00 57.12 106 ASP A C 1
ATOM 824 O O . ASP A 1 106 ? 20.435 5.085 -27.436 1.00 57.12 106 ASP A O 1
#

Foldseek 3Di:
DAFQLNFDAAADAEDEPPDPPSLPPDQKYFYAYPVQATDFIQHPNDTHDAAADERRHDLVVVVVVLVVDPVQKHFYAYPVRHTRHIDHPVSSVVVVVVVVVVVVVD

Secondary structure (DSSP, 8-state):
--BGGGSPP----EEETT-TTGGGT-SEEEEE-TTS-EEEEEETTEEEPPPEEETTSBHHHHHHHHHT-TTSEEEEE-TT--EEEEEEHHHHHHHHHHHHHHHH--

Organism: NCBI:txid158822

pLDDT: mean 87.52, std 11.52, range [54.75, 98.06]